Protein AF-A0A498J141-F1 (afdb_monomer)

Secondary structure (DSSP, 8-state):
-EE--TTHHHHHHHHHHTTTPPEEEEEEEEETTEEEEEEEE---HHHHTSS---TTS--EEEEEEEEEEE--TTTHHHHHHHHHHTT--GGGEEEE-SSEEEEEEEEEEE--

Sequence (112 aa):
FVGYESGIINRIAGVFARRGYNIDSLAVGLNKDKALFTIVVFGTEKVLRQVKDISREPQIERELMLIKLNADPSTRAEDFNISSMEGIDRSNMSEVSNEEVHFRQTNVHNSR

InterPro domains:
  IPR002912 ACT domain [PS51671] (1-74)
  IPR004789 Acetolactate synthase, small subunit [PTHR30239] (1-102)
  IPR045865 ACT-like domain [SSF55021] (5-52)
  IPR054480 Acetolactate synthase small subunit-like, ACT domain [PF22629] (6-53)

Structure (mmCIF, N/CA/C/O backbone):
data_AF-A0A498J141-F1
#
_entry.id   AF-A0A498J141-F1
#
loop_
_atom_site.group_PDB
_atom_site.id
_atom_site.type_symbol
_atom_site.label_atom_id
_atom_site.label_alt_id
_atom_site.label_comp_id
_atom_site.label_asym_id
_atom_site.label_entity_id
_atom_site.label_seq_id
_atom_site.pdbx_PDB_ins_code
_atom_site.Cartn_x
_atom_site.Cartn_y
_atom_site.Cartn_z
_atom_site.occupancy
_atom_site.B_iso_or_equiv
_atom_site.auth_seq_id
_atom_site.auth_comp_id
_atom_site.auth_asym_id
_atom_site.auth_atom_id
_atom_site.pdbx_PDB_model_num
ATOM 1 N N . PHE A 1 1 ? -4.847 6.045 12.822 1.00 81.12 1 PHE A N 1
ATOM 2 C CA . PHE A 1 1 ? -3.557 5.883 13.526 1.00 81.12 1 PHE A CA 1
ATOM 3 C C . PHE A 1 1 ? -3.703 4.844 14.616 1.00 81.12 1 PHE A C 1
ATOM 5 O O . PHE A 1 1 ? -4.722 4.841 15.295 1.00 81.12 1 PHE A O 1
ATOM 12 N N . VAL A 1 2 ? -2.696 3.996 14.783 1.00 84.06 2 VAL A N 1
ATOM 13 C CA . VAL A 1 2 ? -2.614 2.975 15.837 1.00 84.06 2 VAL A CA 1
ATOM 14 C C . VAL A 1 2 ? -1.208 3.035 16.441 1.00 84.06 2 VAL A C 1
ATOM 16 O O . VAL A 1 2 ? -0.289 3.464 15.748 1.00 84.06 2 VAL A O 1
ATOM 19 N N . GLY A 1 3 ? -1.027 2.671 17.713 1.00 85.81 3 GLY A N 1
ATOM 20 C CA . GLY A 1 3 ? 0.313 2.579 18.307 1.00 85.81 3 GLY A CA 1
ATOM 21 C C . GLY A 1 3 ? 1.193 1.598 17.527 1.00 85.81 3 GLY A C 1
ATOM 22 O O . GLY A 1 3 ? 0.705 0.551 17.094 1.00 85.81 3 GLY A O 1
ATOM 23 N N . TYR A 1 4 ? 2.455 1.958 17.289 1.00 87.62 4 TYR A N 1
ATOM 24 C CA . TYR A 1 4 ? 3.403 1.080 16.608 1.00 87.62 4 TYR A CA 1
ATOM 25 C C . TYR A 1 4 ? 3.999 0.080 17.604 1.00 87.62 4 TYR A C 1
ATOM 27 O O . TYR A 1 4 ? 4.791 0.440 18.468 1.00 87.62 4 TYR A O 1
ATOM 35 N N . GLU A 1 5 ? 3.593 -1.182 17.482 1.00 88.62 5 GLU A N 1
ATOM 36 C CA . GLU A 1 5 ? 4.026 -2.280 18.344 1.00 88.62 5 GLU A CA 1
ATOM 37 C C . GLU A 1 5 ? 4.192 -3.573 17.535 1.00 88.62 5 GLU A C 1
ATOM 39 O O . GLU A 1 5 ? 3.623 -3.729 16.448 1.00 88.62 5 GLU A O 1
ATOM 44 N N . SER A 1 6 ? 4.980 -4.515 18.058 1.00 88.62 6 SER A N 1
ATOM 45 C CA . SER A 1 6 ? 5.193 -5.800 17.389 1.00 88.62 6 SER A CA 1
ATOM 46 C C . SER A 1 6 ? 3.865 -6.535 17.176 1.00 88.62 6 SER A C 1
ATOM 48 O O . SER A 1 6 ? 3.009 -6.585 18.057 1.00 88.62 6 SER A O 1
ATOM 50 N N . GLY A 1 7 ? 3.678 -7.092 15.978 1.00 88.69 7 GLY A N 1
ATOM 51 C CA . GLY A 1 7 ? 2.460 -7.819 15.613 1.00 88.69 7 GLY A CA 1
ATOM 52 C C . GLY A 1 7 ? 1.256 -6.940 15.262 1.00 88.69 7 GLY A C 1
ATOM 53 O O . GLY A 1 7 ? 0.184 -7.484 14.982 1.00 88.69 7 GLY A O 1
ATOM 54 N N . ILE A 1 8 ? 1.399 -5.607 15.214 1.00 89.69 8 ILE A N 1
ATOM 55 C CA . ILE A 1 8 ? 0.260 -4.722 14.944 1.00 89.69 8 ILE A CA 1
ATOM 56 C C . ILE A 1 8 ? -0.387 -4.975 13.575 1.00 89.69 8 ILE A C 1
ATOM 58 O O . ILE A 1 8 ? -1.611 -4.993 13.480 1.00 89.69 8 ILE A O 1
ATOM 6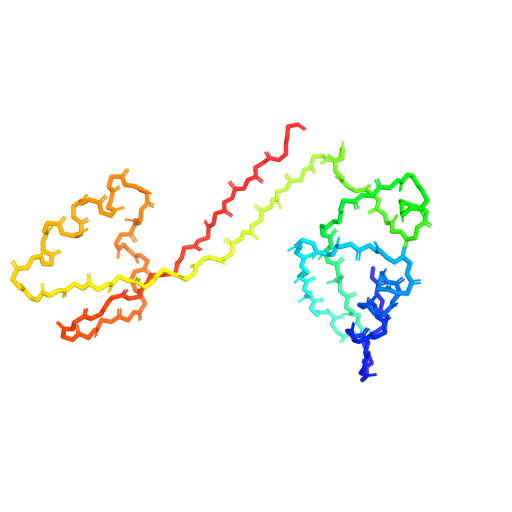2 N N . ILE A 1 9 ? 0.403 -5.265 12.536 1.00 90.25 9 ILE A N 1
ATOM 63 C CA . ILE A 1 9 ? -0.113 -5.579 11.191 1.00 90.25 9 ILE A CA 1
ATOM 64 C C . ILE A 1 9 ? -1.010 -6.821 11.238 1.00 90.25 9 ILE A C 1
ATOM 66 O O . ILE A 1 9 ? -2.147 -6.775 10.773 1.00 90.25 9 ILE A O 1
ATOM 70 N N . ASN A 1 10 ? -0.548 -7.896 11.886 1.00 90.94 10 ASN A N 1
ATOM 71 C CA . ASN A 1 10 ? -1.323 -9.128 12.047 1.00 90.94 10 ASN A CA 1
ATOM 72 C C . ASN A 1 10 ? -2.600 -8.890 12.858 1.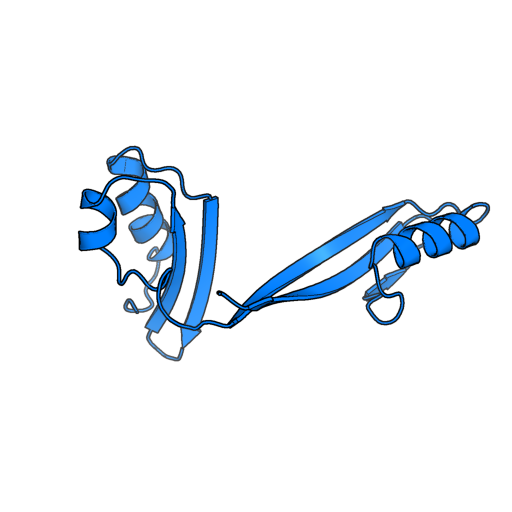00 90.94 10 ASN A C 1
ATOM 74 O O . ASN A 1 10 ? -3.656 -9.439 12.535 1.00 90.94 10 ASN A O 1
ATOM 78 N N . ARG A 1 11 ? -2.535 -8.043 13.894 1.00 90.94 11 ARG A N 1
ATOM 79 C CA . ARG A 1 11 ? -3.715 -7.685 14.688 1.00 90.94 11 ARG A CA 1
ATOM 80 C C . ARG A 1 11 ? -4.758 -6.966 13.838 1.00 90.94 11 ARG A C 1
ATOM 82 O O . ARG A 1 11 ? -5.931 -7.329 13.914 1.00 90.94 11 ARG A O 1
ATOM 89 N N . ILE A 1 12 ? -4.338 -5.984 13.039 1.00 89.75 12 ILE A N 1
ATOM 90 C CA . ILE A 1 12 ? -5.223 -5.224 12.149 1.00 89.75 12 ILE A CA 1
ATOM 91 C C . ILE A 1 12 ? -5.799 -6.133 11.061 1.00 89.75 12 ILE A C 1
ATOM 93 O O . ILE A 1 12 ? -7.018 -6.221 10.958 1.00 89.75 12 ILE A O 1
ATOM 97 N N . ALA A 1 13 ? -4.976 -6.895 10.337 1.00 89.06 13 ALA A N 1
ATOM 98 C CA . ALA A 1 13 ? -5.457 -7.846 9.330 1.00 89.06 13 ALA A CA 1
ATOM 99 C C . ALA A 1 13 ? -6.461 -8.854 9.926 1.00 89.06 13 ALA A C 1
ATOM 101 O O . ALA A 1 13 ? -7.531 -9.094 9.364 1.00 89.06 13 ALA A O 1
ATOM 102 N N . GLY A 1 14 ? -6.185 -9.367 11.130 1.00 90.00 14 GLY A N 1
ATOM 103 C CA . GLY A 1 14 ? -7.074 -10.286 11.840 1.00 90.00 14 GLY A CA 1
ATOM 104 C C . GLY A 1 14 ? -8.436 -9.690 12.226 1.00 90.00 14 GLY A C 1
ATOM 105 O O . GLY A 1 14 ? -9.418 -10.428 12.312 1.00 90.00 14 GLY A O 1
ATOM 106 N N . VAL A 1 15 ? -8.536 -8.373 12.452 1.00 89.00 15 VAL A N 1
ATOM 107 C CA . VAL A 1 15 ? -9.818 -7.686 12.716 1.00 89.00 15 VAL A CA 1
ATOM 108 C C . VAL A 1 15 ? -10.742 -7.773 11.499 1.00 89.00 15 VAL A C 1
ATOM 110 O O . VAL A 1 15 ? -11.937 -8.027 11.680 1.00 89.00 15 VAL A O 1
ATOM 113 N N . PHE A 1 16 ? -10.201 -7.613 10.290 1.00 87.75 16 PHE A N 1
ATOM 114 C CA . PHE A 1 16 ? -10.961 -7.731 9.044 1.00 87.75 16 PHE A CA 1
ATOM 115 C C . PHE A 1 16 ? -11.253 -9.197 8.700 1.00 87.75 16 PHE A C 1
ATOM 117 O O . PHE A 1 16 ? -12.409 -9.547 8.455 1.00 87.75 16 PHE A O 1
ATOM 124 N N . ALA A 1 17 ? -10.251 -10.075 8.813 1.00 87.06 17 ALA A N 1
ATOM 125 C CA . ALA A 1 17 ? -10.386 -11.498 8.494 1.00 87.06 17 ALA A CA 1
ATOM 126 C C . ALA A 1 17 ? -11.450 -12.211 9.350 1.00 87.06 17 ALA A C 1
ATOM 128 O O . ALA A 1 17 ? -12.303 -12.913 8.813 1.00 87.06 17 ALA A O 1
ATOM 129 N N . ARG A 1 18 ? -11.489 -11.977 10.676 1.00 87.38 18 ARG A N 1
ATOM 130 C CA . ARG A 1 18 ? -12.496 -12.591 11.577 1.00 87.38 18 ARG A CA 1
ATOM 131 C C . ARG A 1 18 ? -13.943 -12.213 11.252 1.00 87.38 18 ARG A C 1
ATOM 133 O O . ARG A 1 18 ? -14.864 -12.813 11.796 1.00 87.38 18 ARG A O 1
ATOM 140 N N . ARG A 1 19 ? -14.147 -11.190 10.427 1.00 84.31 19 ARG A N 1
ATOM 141 C CA . ARG A 1 19 ? -15.467 -10.695 10.027 1.00 84.31 19 ARG A CA 1
ATOM 142 C C . ARG A 1 19 ? -15.807 -11.037 8.578 1.00 84.31 19 ARG A C 1
ATOM 144 O O . ARG A 1 19 ? -16.863 -10.628 8.111 1.00 84.31 19 ARG A O 1
ATOM 151 N N . GLY A 1 20 ? -14.939 -11.790 7.897 1.00 84.38 20 GLY A N 1
ATOM 152 C CA . GLY A 1 20 ? -15.135 -12.199 6.510 1.00 84.38 20 GLY A CA 1
ATOM 153 C C . GLY A 1 20 ? -14.985 -11.056 5.509 1.00 84.38 20 GL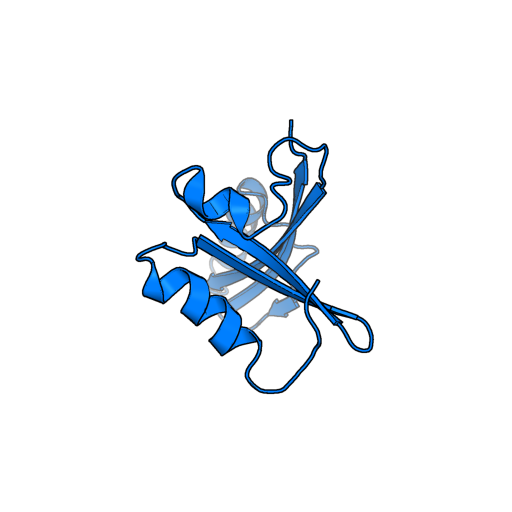Y A C 1
ATOM 154 O O . GLY A 1 20 ? -15.602 -11.104 4.451 1.00 84.38 20 GLY A O 1
ATOM 155 N N . TYR A 1 21 ? -14.217 -10.012 5.842 1.00 85.19 21 TYR A N 1
ATOM 156 C CA . TYR A 1 21 ? -13.955 -8.915 4.912 1.00 85.19 21 TYR A CA 1
ATOM 157 C C . TYR A 1 21 ? -12.704 -9.188 4.083 1.00 85.19 21 TYR A C 1
ATOM 159 O O . TYR A 1 21 ? -11.654 -9.528 4.633 1.00 85.19 21 TYR A O 1
ATOM 167 N N . ASN A 1 22 ? -12.818 -8.965 2.776 1.00 84.12 22 ASN A N 1
ATOM 168 C CA . ASN A 1 22 ? -11.681 -8.960 1.866 1.00 84.12 22 ASN A CA 1
ATOM 169 C C . ASN A 1 22 ? -10.982 -7.599 1.944 1.00 84.12 22 ASN A C 1
ATOM 171 O O . ASN A 1 22 ? -11.629 -6.558 1.806 1.00 84.12 22 ASN A O 1
ATOM 175 N N . ILE A 1 23 ? -9.672 -7.625 2.183 1.00 88.38 23 ILE A N 1
ATOM 176 C CA . ILE A 1 23 ? -8.800 -6.456 2.059 1.00 88.38 23 ILE A CA 1
ATOM 177 C C . ILE A 1 23 ? -8.293 -6.443 0.621 1.00 88.38 23 ILE A C 1
ATOM 179 O O . ILE A 1 23 ? -7.642 -7.398 0.205 1.00 88.38 23 ILE A O 1
ATOM 183 N N . ASP A 1 24 ? -8.606 -5.379 -0.107 1.00 87.88 24 ASP A N 1
ATOM 184 C CA . ASP A 1 24 ? -8.146 -5.172 -1.480 1.00 87.88 24 ASP A CA 1
ATOM 185 C C . ASP A 1 24 ? -6.725 -4.597 -1.488 1.00 87.88 24 ASP A C 1
ATOM 187 O O . ASP A 1 24 ? -5.826 -5.120 -2.141 1.00 87.88 24 ASP A O 1
ATOM 191 N N . SER A 1 25 ? -6.482 -3.585 -0.648 1.00 87.06 25 SER A N 1
ATOM 192 C CA . SER A 1 25 ? -5.147 -3.030 -0.442 1.00 87.06 25 SER A CA 1
ATOM 193 C C . SER A 1 25 ? -4.906 -2.616 1.011 1.00 87.06 25 SER A C 1
ATOM 195 O O . SER A 1 25 ? -5.824 -2.271 1.764 1.00 87.06 25 SER A O 1
ATOM 197 N N . LEU A 1 26 ? -3.638 -2.689 1.420 1.00 89.06 26 LEU A N 1
ATOM 198 C CA . LEU A 1 26 ? -3.164 -2.326 2.750 1.00 89.06 26 LEU A CA 1
ATOM 199 C C . LEU A 1 26 ? -1.834 -1.590 2.618 1.00 89.06 26 LEU A C 1
ATOM 201 O O . LEU A 1 26 ? -0.821 -2.191 2.263 1.00 89.06 26 LEU A O 1
ATOM 205 N N . ALA A 1 27 ? -1.821 -0.310 2.966 1.00 88.75 27 ALA A N 1
ATOM 206 C CA . ALA A 1 27 ? -0.601 0.476 3.074 1.00 88.75 27 ALA A CA 1
ATOM 207 C C . ALA A 1 27 ? -0.368 0.886 4.529 1.00 88.75 27 ALA A C 1
ATOM 209 O O . ALA A 1 27 ? -1.305 1.235 5.254 1.00 88.75 27 ALA A O 1
ATOM 210 N N . VAL A 1 28 ? 0.895 0.851 4.957 1.00 90.25 28 VAL A N 1
ATOM 211 C CA . VAL A 1 28 ? 1.294 1.223 6.317 1.00 90.25 28 VAL A CA 1
ATOM 212 C C . VAL A 1 28 ? 2.400 2.265 6.261 1.00 90.25 28 VAL A C 1
ATOM 214 O O . VAL A 1 28 ? 3.503 1.989 5.798 1.00 90.25 28 VAL A O 1
ATOM 217 N N . GLY A 1 29 ? 2.107 3.460 6.764 1.00 87.94 29 GLY A N 1
ATOM 218 C CA . GLY A 1 29 ? 3.093 4.508 7.006 1.00 87.94 29 GLY A CA 1
ATOM 219 C C . GLY A 1 29 ? 3.472 4.552 8.481 1.00 87.94 29 GLY A C 1
ATOM 220 O O . GLY A 1 29 ? 2.595 4.589 9.343 1.00 87.94 29 GLY A O 1
ATOM 221 N N . LEU A 1 30 ? 4.765 4.569 8.794 1.00 87.12 30 LEU A N 1
ATOM 222 C CA . LEU A 1 30 ? 5.245 4.719 10.169 1.00 87.12 30 LEU A CA 1
ATOM 223 C C . LEU A 1 30 ? 5.524 6.192 10.483 1.00 87.12 30 LEU A C 1
ATOM 225 O O . LEU A 1 30 ? 6.078 6.921 9.664 1.00 87.12 30 LEU A O 1
ATOM 229 N N . ASN A 1 31 ? 5.152 6.631 11.682 1.00 84.50 31 ASN A N 1
ATOM 230 C CA . ASN A 1 31 ? 5.440 7.962 12.206 1.00 84.50 31 ASN A CA 1
ATOM 231 C C . ASN A 1 31 ? 5.784 7.860 13.694 1.00 84.50 31 ASN A C 1
ATOM 233 O O . ASN A 1 31 ? 4.877 7.644 14.491 1.00 84.50 31 ASN A O 1
ATOM 237 N N . LYS A 1 32 ? 7.063 8.042 14.051 1.00 82.88 32 LYS A N 1
ATOM 238 C CA . LYS A 1 32 ? 7.621 7.897 15.413 1.00 82.88 32 LYS A CA 1
ATOM 239 C C . LYS A 1 32 ? 7.038 6.686 16.160 1.00 82.88 32 LYS A C 1
ATOM 241 O O . LYS A 1 32 ? 7.512 5.580 15.945 1.00 82.88 32 LYS A O 1
ATOM 246 N N . ASP A 1 33 ? 5.971 6.881 16.935 1.00 85.12 33 ASP A N 1
ATOM 247 C CA . ASP A 1 33 ? 5.350 5.849 17.782 1.00 85.12 33 ASP A CA 1
ATOM 248 C C . ASP A 1 33 ? 3.980 5.366 17.264 1.00 85.12 33 ASP A C 1
ATOM 250 O O . ASP A 1 33 ? 3.203 4.723 17.975 1.00 85.12 33 ASP A O 1
ATOM 254 N N . LYS A 1 34 ? 3.629 5.718 16.026 1.00 88.00 34 LYS A N 1
ATOM 255 C CA . LYS A 1 34 ? 2.331 5.438 15.408 1.00 88.00 34 LYS A CA 1
ATOM 256 C C . LYS A 1 34 ? 2.494 4.815 14.031 1.00 88.00 34 LYS A C 1
ATOM 258 O O . LYS A 1 34 ? 3.365 5.186 13.253 1.00 88.00 34 LYS A O 1
ATOM 263 N N . ALA A 1 35 ? 1.565 3.935 13.700 1.00 89.62 35 ALA A N 1
ATOM 264 C CA . ALA A 1 35 ? 1.332 3.450 12.354 1.00 89.62 35 ALA A CA 1
ATOM 265 C C . ALA A 1 35 ? 0.039 4.070 11.797 1.00 89.62 35 ALA A C 1
ATOM 267 O O . ALA A 1 35 ? -1.014 4.092 12.453 1.00 89.62 35 ALA A O 1
ATOM 268 N N . LEU A 1 36 ? 0.119 4.599 10.583 1.00 89.81 36 LEU A N 1
ATOM 269 C CA . LEU A 1 36 ? -1.015 4.997 9.766 1.00 89.81 36 LEU A CA 1
ATOM 270 C C . LEU A 1 36 ? -1.319 3.855 8.802 1.00 89.81 36 LEU A C 1
ATOM 272 O O . LEU A 1 36 ? -0.497 3.530 7.955 1.00 89.81 36 LEU A O 1
ATOM 276 N N . PHE A 1 37 ? -2.494 3.257 8.958 1.00 91.00 37 PHE A N 1
ATOM 277 C CA . PHE A 1 37 ? -3.002 2.239 8.053 1.00 91.00 37 PHE A CA 1
ATOM 278 C C . PHE A 1 37 ? -3.979 2.891 7.080 1.00 91.00 37 PHE A C 1
ATOM 280 O O . PHE A 1 37 ? -4.950 3.508 7.527 1.00 91.00 37 PHE A O 1
ATOM 287 N N . THR A 1 38 ? -3.733 2.714 5.788 1.00 89.31 38 THR A N 1
ATOM 288 C CA . THR A 1 38 ? -4.704 2.967 4.722 1.00 89.31 38 THR A CA 1
ATOM 289 C C . THR A 1 38 ? -5.167 1.610 4.225 1.00 89.31 38 THR A C 1
ATOM 291 O O . THR A 1 38 ? -4.340 0.767 3.878 1.00 89.31 38 THR A O 1
ATOM 294 N N . ILE A 1 39 ? -6.474 1.370 4.277 1.00 88.69 39 ILE A N 1
ATOM 295 C CA . ILE A 1 39 ? -7.058 0.062 3.991 1.00 88.69 39 ILE A CA 1
ATOM 296 C C . ILE A 1 39 ? -8.202 0.264 3.011 1.00 88.69 39 ILE A C 1
ATOM 298 O O . ILE A 1 39 ? -9.145 0.991 3.326 1.00 88.69 39 ILE A O 1
ATOM 302 N N . VAL A 1 40 ? -8.129 -0.404 1.865 1.00 87.94 40 VAL A N 1
ATOM 303 C CA . VAL A 1 40 ? -9.239 -0.491 0.917 1.00 87.94 40 VAL A CA 1
ATOM 304 C C . VAL A 1 40 ? -9.933 -1.827 1.138 1.00 87.94 40 VAL A C 1
ATOM 306 O O . VAL A 1 40 ? -9.311 -2.889 1.102 1.00 87.94 40 VAL A O 1
ATOM 309 N N . VAL A 1 41 ? -11.225 -1.768 1.439 1.00 86.06 41 VAL A N 1
ATOM 310 C CA . VAL A 1 41 ? -12.069 -2.926 1.751 1.00 86.06 41 VAL A CA 1
ATOM 311 C C . VAL A 1 41 ? -13.429 -2.742 1.100 1.00 86.06 41 VAL A C 1
ATOM 313 O O . VAL A 1 41 ? -14.004 -1.656 1.139 1.00 86.06 41 VAL A O 1
ATOM 316 N N . PHE A 1 42 ? -13.983 -3.828 0.572 1.00 80.50 42 PHE A N 1
ATOM 317 C CA . PHE A 1 42 ? -15.361 -3.861 0.092 1.00 80.50 42 PHE A CA 1
ATOM 318 C C . PHE A 1 42 ? -16.255 -4.457 1.182 1.00 80.50 42 PHE A C 1
ATOM 320 O O . PHE A 1 42 ? -16.054 -5.595 1.611 1.00 80.50 42 PHE A O 1
ATOM 327 N N . GLY A 1 43 ? -17.244 -3.701 1.665 1.00 73.56 43 GLY A N 1
ATOM 328 C CA . GLY A 1 43 ? -18.129 -4.197 2.715 1.00 73.56 43 GLY A CA 1
ATOM 329 C C . GLY A 1 43 ? -19.314 -3.296 3.048 1.00 73.56 43 GLY A C 1
ATOM 330 O O . GLY A 1 43 ? -19.559 -2.280 2.410 1.00 73.56 43 GLY A O 1
ATOM 331 N N . THR A 1 44 ? -20.084 -3.713 4.055 1.00 70.94 44 THR A N 1
ATOM 332 C CA . THR A 1 44 ? -21.290 -3.005 4.524 1.00 70.94 44 THR A CA 1
ATOM 333 C C . THR A 1 44 ? -20.938 -1.863 5.484 1.00 70.94 44 THR A C 1
ATOM 335 O O . THR A 1 44 ? -19.843 -1.841 6.043 1.00 70.94 44 THR A O 1
ATOM 338 N N . GLU A 1 45 ? -21.887 -0.969 5.793 1.00 71.44 45 GLU A N 1
ATOM 339 C CA . GLU A 1 45 ? -21.713 0.119 6.783 1.00 71.44 45 GLU A CA 1
ATOM 340 C C . GLU A 1 45 ? -21.166 -0.345 8.148 1.00 71.44 45 GLU A C 1
ATOM 342 O O . GLU A 1 45 ? -20.555 0.426 8.889 1.00 71.44 45 GLU A O 1
ATOM 347 N N . LYS A 1 46 ? -21.331 -1.629 8.499 1.00 71.75 46 LYS A N 1
ATOM 348 C CA . LYS A 1 46 ? -20.747 -2.202 9.720 1.00 71.75 46 LYS A CA 1
ATOM 349 C C . LYS A 1 46 ? -19.213 -2.118 9.741 1.00 71.75 46 LYS A C 1
ATOM 351 O O . LYS A 1 46 ? -18.656 -2.062 10.838 1.00 71.75 46 LYS A O 1
ATOM 356 N N . VAL A 1 47 ? -18.556 -2.105 8.579 1.00 69.31 47 VAL A N 1
ATOM 357 C CA . VAL A 1 47 ? -17.103 -1.916 8.413 1.00 69.31 47 VAL A CA 1
ATOM 358 C C . VAL A 1 47 ? -16.702 -0.482 8.745 1.00 69.31 47 VAL A C 1
ATOM 360 O O . VAL A 1 47 ? -15.778 -0.271 9.529 1.00 69.31 47 VAL A O 1
ATOM 363 N N . LEU A 1 48 ? -17.448 0.493 8.216 1.00 68.56 48 LEU A N 1
ATOM 364 C CA . LEU A 1 48 ? -17.162 1.926 8.353 1.00 68.56 48 LEU A CA 1
ATOM 365 C C . LEU A 1 48 ? -17.209 2.408 9.808 1.00 68.56 48 LEU A C 1
ATOM 367 O O . LEU A 1 48 ? -16.634 3.432 10.138 1.00 68.56 48 LEU A O 1
ATOM 371 N N . ARG A 1 49 ? -17.830 1.654 10.722 1.00 76.69 49 ARG A N 1
ATOM 372 C CA . ARG A 1 49 ? -17.804 1.981 12.159 1.00 76.69 49 ARG A CA 1
ATOM 373 C C . ARG A 1 49 ? -16.457 1.728 12.844 1.00 76.69 49 ARG A C 1
ATOM 375 O O . ARG A 1 49 ? -16.282 2.152 13.980 1.00 76.69 49 ARG A O 1
ATOM 382 N N . GLN A 1 50 ? -15.533 1.005 12.210 1.00 73.06 50 GLN A N 1
ATOM 383 C CA . GLN A 1 50 ? -14.237 0.630 12.802 1.00 73.06 50 GLN A CA 1
ATOM 384 C C . GLN A 1 50 ? -13.069 1.475 12.287 1.00 73.06 50 GLN A C 1
ATOM 386 O O . GLN A 1 50 ? -11.969 1.404 12.835 1.00 73.06 50 GLN A O 1
ATOM 391 N N . VAL A 1 51 ? -13.304 2.257 11.238 1.00 76.88 51 VAL A N 1
ATOM 392 C CA . VAL A 1 51 ? -12.303 3.057 10.535 1.00 76.88 51 VAL A CA 1
ATOM 393 C C . VAL A 1 51 ? -12.880 4.432 10.231 1.00 76.88 51 VAL A C 1
ATOM 395 O O . VAL A 1 51 ? -14.091 4.605 10.191 1.00 76.88 51 VAL A O 1
ATOM 398 N N . LYS A 1 52 ? -12.021 5.427 10.015 1.00 82.44 52 LYS A N 1
ATOM 399 C CA . LYS A 1 52 ? -12.484 6.683 9.426 1.00 82.44 52 LYS A CA 1
ATOM 400 C C . LYS A 1 52 ? -12.672 6.440 7.929 1.00 82.44 52 LYS A C 1
ATOM 402 O O . LYS A 1 52 ? -11.692 6.127 7.258 1.00 82.44 52 LYS A O 1
ATOM 407 N N . ASP A 1 53 ? -13.897 6.572 7.435 1.00 83.00 53 ASP A N 1
ATOM 408 C CA . ASP A 1 53 ? -14.156 6.593 5.996 1.00 83.00 53 ASP A CA 1
ATOM 409 C C . ASP A 1 53 ? -13.681 7.927 5.414 1.00 83.00 53 ASP A C 1
ATOM 411 O O . ASP A 1 53 ? -14.111 8.989 5.861 1.00 83.00 53 ASP A O 1
ATOM 415 N N . ILE A 1 54 ? -12.769 7.856 4.449 1.00 83.25 54 ILE A N 1
ATOM 416 C CA . ILE A 1 54 ? -12.222 9.013 3.733 1.00 83.25 54 ILE A CA 1
ATOM 417 C C . ILE A 1 54 ? -12.586 8.990 2.244 1.00 83.25 54 ILE A C 1
ATOM 419 O O . ILE A 1 54 ? -12.239 9.915 1.524 1.00 83.25 54 ILE A O 1
ATOM 423 N N . SER A 1 55 ? -13.351 7.991 1.784 1.00 81.25 55 SER A N 1
ATOM 424 C CA . SER A 1 55 ? -13.709 7.810 0.365 1.00 81.25 55 SER A CA 1
ATOM 425 C C . SER A 1 55 ? -14.517 8.965 -0.239 1.00 81.25 55 SER A C 1
ATOM 427 O O . SER A 1 55 ? -14.644 9.069 -1.456 1.00 81.25 55 SER A O 1
ATOM 429 N N . ARG A 1 56 ? -15.084 9.827 0.612 1.00 83.00 56 ARG A N 1
ATOM 430 C CA . ARG A 1 56 ? -15.901 10.992 0.236 1.00 83.00 56 ARG A CA 1
ATOM 431 C C . ARG A 1 56 ? -15.215 12.323 0.549 1.00 83.00 56 ARG A C 1
ATOM 433 O O . ARG A 1 56 ? -15.822 13.373 0.357 1.00 83.00 56 ARG A O 1
ATOM 440 N N . GLU A 1 57 ? -13.999 12.285 1.089 1.00 86.19 57 GLU A N 1
ATOM 441 C CA . GLU A 1 57 ? -13.189 13.473 1.348 1.00 86.19 57 GLU A CA 1
ATOM 442 C C . GLU A 1 57 ? -12.282 13.729 0.131 1.00 86.19 57 GLU A C 1
ATOM 444 O O . GLU A 1 57 ? -11.784 12.771 -0.460 1.00 86.19 57 GLU A O 1
ATOM 449 N N . PRO A 1 58 ? -12.028 14.993 -0.256 1.00 85.75 58 PRO A N 1
ATOM 450 C CA . PRO A 1 58 ? -11.020 15.296 -1.266 1.00 85.75 58 PRO A CA 1
ATOM 451 C C . PRO A 1 58 ? -9.655 14.749 -0.835 1.00 85.75 58 PRO A C 1
ATOM 453 O O . PRO A 1 58 ? -9.105 15.171 0.186 1.00 85.75 58 PRO A O 1
ATOM 456 N N . GLN A 1 59 ? -9.104 13.819 -1.610 1.00 81.94 59 GLN A N 1
ATOM 457 C CA . GLN A 1 59 ? -7.848 13.154 -1.299 1.00 81.94 59 GLN A CA 1
ATOM 458 C C . GLN A 1 59 ? -6.989 12.914 -2.540 1.00 81.94 59 GLN A C 1
ATOM 460 O O . GLN A 1 59 ? -7.477 12.778 -3.662 1.00 81.94 59 GLN A O 1
ATOM 465 N N . ILE A 1 60 ? -5.677 12.858 -2.298 1.00 84.12 60 ILE A N 1
ATOM 466 C CA . ILE A 1 60 ? -4.674 12.466 -3.285 1.00 84.12 60 ILE A CA 1
ATOM 467 C C . ILE A 1 60 ? -4.185 11.074 -2.910 1.00 84.12 60 ILE A C 1
ATOM 469 O O . ILE A 1 60 ? -3.523 10.900 -1.881 1.00 84.12 60 ILE A O 1
ATOM 473 N N . GLU A 1 61 ? -4.453 10.107 -3.771 1.00 81.69 61 GLU A N 1
ATOM 474 C CA . GLU A 1 61 ? -3.916 8.759 -3.665 1.00 81.69 61 GLU A CA 1
ATOM 475 C C . GLU A 1 61 ? -2.632 8.667 -4.483 1.00 81.69 61 GLU A C 1
ATOM 477 O O . GLU A 1 61 ? -2.557 9.147 -5.617 1.00 81.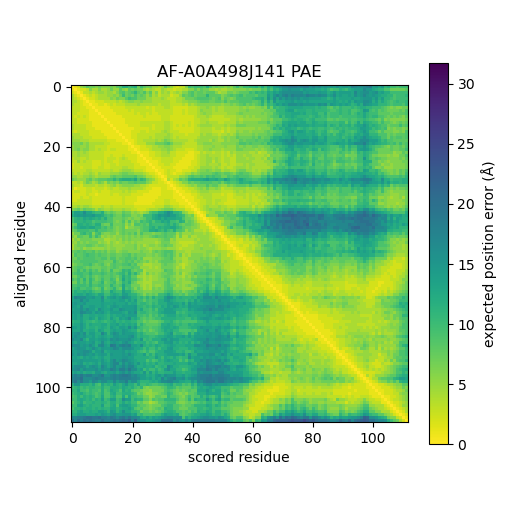69 61 GLU A O 1
ATOM 482 N N . ARG A 1 62 ? -1.590 8.087 -3.884 1.00 81.44 62 ARG A N 1
ATOM 483 C CA . ARG A 1 62 ? -0.322 7.819 -4.561 1.00 81.44 62 ARG A CA 1
ATOM 484 C C . ARG A 1 62 ? 0.010 6.350 -4.439 1.00 81.44 62 ARG A C 1
ATOM 486 O O . ARG A 1 62 ? 0.159 5.850 -3.326 1.00 81.44 62 ARG A O 1
ATOM 493 N N . GLU A 1 63 ? 0.189 5.704 -5.576 1.00 79.94 63 GLU A N 1
ATOM 494 C CA . GLU A 1 63 ? 0.539 4.293 -5.646 1.00 79.94 63 GLU A CA 1
ATOM 495 C C . GLU A 1 63 ? 1.887 4.128 -6.318 1.00 79.94 63 GLU A C 1
ATOM 497 O O . GLU A 1 63 ? 2.143 4.711 -7.369 1.00 79.94 63 GLU A O 1
ATOM 502 N N . LEU A 1 64 ? 2.753 3.330 -5.700 1.00 82.94 64 LEU A N 1
ATOM 503 C CA . LEU A 1 64 ? 4.020 2.952 -6.296 1.00 82.94 64 LEU A CA 1
ATOM 504 C C . LEU A 1 64 ? 3.836 1.652 -7.073 1.00 82.94 64 LEU A C 1
ATOM 506 O O . LEU A 1 64 ? 3.457 0.638 -6.491 1.00 82.94 64 LEU A O 1
ATOM 510 N N . MET A 1 65 ? 4.172 1.672 -8.357 1.00 83.12 65 MET A N 1
ATOM 511 C CA . MET A 1 65 ? 4.201 0.489 -9.207 1.00 83.12 65 MET A CA 1
ATOM 512 C C . MET A 1 65 ? 5.639 0.170 -9.606 1.00 83.12 65 MET A C 1
ATOM 514 O O . MET A 1 65 ? 6.410 1.057 -9.982 1.00 83.12 65 MET A O 1
ATOM 518 N N . LEU A 1 66 ? 5.986 -1.114 -9.514 1.00 84.88 66 LEU A N 1
ATOM 519 C CA . LEU A 1 66 ? 7.210 -1.663 -10.081 1.00 84.88 66 LEU A CA 1
ATOM 520 C C . LEU A 1 66 ? 6.821 -2.530 -11.275 1.00 84.88 66 LEU A C 1
ATOM 522 O O . LEU A 1 66 ? 6.115 -3.524 -11.110 1.00 84.88 66 LEU A O 1
ATOM 526 N N . ILE A 1 67 ? 7.270 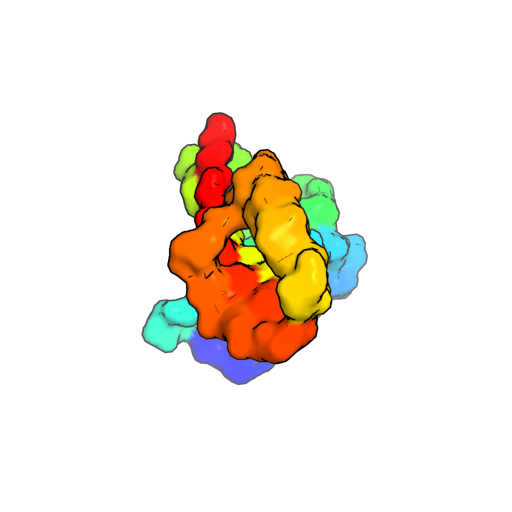-2.146 -12.463 1.00 85.81 67 ILE A N 1
ATOM 527 C CA . ILE A 1 67 ? 6.946 -2.844 -13.705 1.00 85.81 67 ILE A CA 1
ATOM 528 C C . ILE A 1 67 ? 8.205 -3.543 -14.189 1.00 85.81 67 ILE A C 1
ATOM 530 O O . ILE A 1 67 ? 9.247 -2.907 -14.338 1.00 85.81 67 ILE A O 1
ATOM 534 N N . LYS A 1 68 ? 8.099 -4.849 -14.425 1.00 87.06 68 LYS A N 1
ATOM 535 C CA . LYS A 1 68 ? 9.160 -5.662 -15.012 1.00 87.06 68 LYS A CA 1
ATOM 536 C C . LYS A 1 68 ? 8.798 -5.958 -16.459 1.00 87.06 68 LYS A C 1
ATOM 538 O O . LYS A 1 68 ? 7.789 -6.613 -16.711 1.00 87.06 68 LYS A O 1
ATOM 543 N N . LEU A 1 69 ? 9.620 -5.486 -17.387 1.00 85.81 69 LEU A N 1
ATOM 544 C CA . LEU A 1 69 ? 9.506 -5.813 -18.803 1.00 85.81 69 LEU A CA 1
ATOM 545 C C . LEU A 1 69 ? 10.601 -6.805 -19.175 1.00 85.81 69 LEU A C 1
ATOM 547 O O . LEU A 1 69 ? 11.767 -6.598 -18.838 1.00 85.81 69 LEU A O 1
ATOM 551 N N . ASN A 1 70 ? 10.212 -7.866 -19.877 1.00 86.06 70 ASN A N 1
ATOM 552 C CA . ASN A 1 70 ? 11.157 -8.671 -20.634 1.00 86.06 70 ASN A CA 1
ATOM 553 C C . ASN A 1 70 ? 11.443 -7.918 -21.940 1.00 86.06 70 ASN A C 1
ATOM 555 O O . ASN A 1 70 ? 10.504 -7.527 -22.629 1.00 86.06 70 ASN A O 1
ATOM 559 N N . ALA A 1 71 ? 12.711 -7.650 -22.216 1.00 83.94 71 ALA A N 1
ATOM 560 C CA . ALA A 1 71 ? 13.169 -6.828 -23.323 1.00 83.94 71 ALA A CA 1
ATOM 561 C C . ALA A 1 71 ? 14.450 -7.435 -23.902 1.00 83.94 71 ALA A C 1
ATOM 563 O O . ALA A 1 71 ? 15.572 -7.040 -23.537 1.00 83.94 71 ALA A O 1
ATOM 564 N N . ASP A 1 72 ? 14.255 -8.392 -24.814 1.00 87.69 72 ASP A N 1
ATOM 565 C CA . ASP A 1 72 ? 15.320 -8.998 -25.610 1.00 87.69 72 ASP A CA 1
ATOM 566 C C . ASP A 1 72 ? 16.106 -7.885 -26.326 1.00 87.69 72 ASP A C 1
ATOM 568 O O . ASP A 1 72 ? 15.494 -6.958 -26.866 1.00 87.69 72 ASP A O 1
ATOM 572 N N . PRO A 1 73 ? 17.450 -7.926 -26.352 1.00 83.56 73 PRO A N 1
ATOM 573 C CA . PRO A 1 73 ? 18.258 -6.899 -27.008 1.00 83.56 73 PRO A CA 1
ATOM 574 C C . PRO A 1 73 ? 17.827 -6.568 -28.444 1.00 83.56 73 PRO A C 1
ATOM 576 O O . PRO A 1 73 ? 18.003 -5.429 -28.879 1.00 83.56 73 PRO A O 1
ATOM 579 N N . SER A 1 74 ? 17.265 -7.539 -29.168 1.00 87.94 74 SER A N 1
ATOM 580 C CA . SER A 1 74 ? 16.796 -7.387 -30.547 1.00 87.94 74 SER A CA 1
ATOM 581 C C . SER A 1 74 ? 15.455 -6.654 -30.681 1.00 87.94 74 SER A C 1
ATOM 583 O O . SER A 1 74 ? 15.275 -5.927 -31.656 1.00 87.94 74 SER A O 1
ATOM 585 N N . THR A 1 75 ? 14.545 -6.778 -29.708 1.00 87.12 75 THR A N 1
ATOM 586 C CA . THR A 1 75 ? 13.196 -6.164 -29.733 1.00 87.12 75 THR A CA 1
ATOM 587 C C . THR A 1 75 ? 13.053 -4.975 -28.791 1.00 87.12 75 THR A C 1
ATOM 589 O O . THR A 1 75 ? 12.104 -4.201 -28.899 1.00 87.12 75 THR A O 1
ATOM 592 N N . ARG A 1 76 ? 14.034 -4.763 -27.909 1.00 85.50 76 ARG A N 1
ATOM 593 C CA . ARG A 1 76 ? 14.030 -3.763 -26.837 1.00 85.50 76 ARG A CA 1
ATOM 594 C C . ARG A 1 76 ? 13.557 -2.375 -27.269 1.00 85.50 76 ARG A C 1
ATOM 596 O O . ARG A 1 76 ? 12.844 -1.715 -26.521 1.00 85.50 76 ARG A O 1
ATOM 603 N N . ALA A 1 77 ? 13.949 -1.904 -28.453 1.00 85.44 77 ALA A N 1
ATOM 604 C CA . ALA A 1 77 ? 13.521 -0.598 -28.955 1.00 85.44 77 ALA A CA 1
ATOM 605 C C . ALA A 1 77 ? 12.004 -0.526 -29.216 1.00 85.44 77 ALA A C 1
ATOM 607 O O . ALA A 1 77 ? 11.382 0.492 -28.908 1.00 85.44 77 ALA A O 1
ATOM 608 N N . GLU A 1 78 ? 11.414 -1.594 -29.753 1.00 85.31 78 GLU A N 1
ATOM 609 C CA . GLU A 1 78 ? 9.973 -1.717 -29.987 1.00 85.31 78 GLU A CA 1
ATOM 610 C C . GLU A 1 78 ? 9.221 -1.879 -28.666 1.00 85.31 78 GLU A C 1
ATOM 612 O O . GLU A 1 78 ? 8.273 -1.132 -28.418 1.00 85.31 78 GLU A O 1
ATOM 617 N N . ASP A 1 79 ? 9.712 -2.750 -27.778 1.00 84.94 79 ASP A N 1
ATOM 618 C CA . ASP A 1 79 ? 9.136 -2.979 -26.446 1.00 84.94 79 ASP A CA 1
ATOM 619 C C . ASP A 1 79 ? 9.049 -1.672 -25.653 1.00 84.94 79 ASP A C 1
ATOM 621 O O . ASP A 1 79 ? 8.016 -1.337 -25.070 1.00 84.94 79 ASP A O 1
ATOM 625 N N . PHE A 1 80 ? 10.112 -0.868 -25.705 1.00 85.19 80 PHE A N 1
ATOM 626 C CA . PHE A 1 80 ? 10.129 0.443 -25.080 1.00 85.19 80 PHE A CA 1
ATOM 627 C C . PHE A 1 80 ? 9.198 1.462 -25.757 1.00 85.19 80 PHE A C 1
ATOM 629 O O . PHE A 1 80 ? 8.762 2.419 -25.114 1.00 85.19 80 PHE A O 1
ATOM 636 N N . ASN A 1 81 ? 8.968 1.378 -27.070 1.00 85.12 81 ASN A N 1
ATOM 637 C CA . ASN A 1 81 ? 8.054 2.297 -27.760 1.00 85.12 81 ASN A CA 1
ATOM 638 C C . ASN A 1 81 ? 6.611 2.005 -27.350 1.00 85.12 81 ASN A C 1
ATOM 640 O O . ASN A 1 81 ? 5.878 2.932 -27.007 1.00 85.12 81 ASN A O 1
ATOM 644 N N . ILE A 1 82 ? 6.245 0.724 -27.304 1.00 83.94 82 ILE A N 1
ATOM 645 C CA . ILE A 1 82 ? 4.930 0.264 -26.855 1.00 83.94 82 ILE A CA 1
ATOM 646 C C . ILE A 1 82 ? 4.726 0.623 -25.381 1.00 83.94 82 ILE A C 1
ATOM 648 O O . ILE A 1 82 ? 3.715 1.228 -25.034 1.00 83.94 82 ILE A O 1
ATOM 652 N N . SER A 1 83 ? 5.714 0.354 -24.518 1.00 83.38 83 SER A N 1
ATOM 653 C CA . SER A 1 83 ? 5.616 0.676 -23.090 1.00 83.38 83 SER A CA 1
ATOM 654 C C . SER A 1 83 ? 5.353 2.167 -22.854 1.00 83.38 83 SER A C 1
ATOM 656 O O . SER A 1 83 ? 4.555 2.531 -21.995 1.00 83.38 83 SER A O 1
ATOM 658 N N . SER A 1 84 ? 5.993 3.043 -23.634 1.00 82.31 84 SER A N 1
ATOM 659 C CA . SER A 1 84 ? 5.789 4.491 -23.536 1.00 82.31 84 SER A CA 1
ATOM 660 C C . SER A 1 84 ? 4.403 4.944 -24.002 1.00 82.31 84 SER A C 1
ATOM 662 O O . SER A 1 84 ? 3.885 5.916 -23.456 1.00 82.31 84 SER A O 1
ATOM 664 N N . MET A 1 85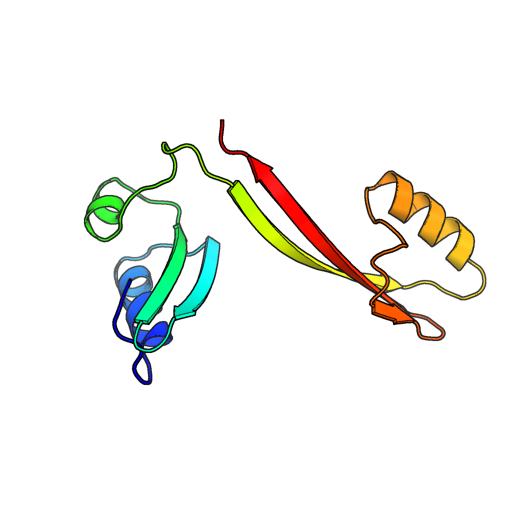 ? 3.776 4.245 -24.953 1.00 79.75 85 MET A N 1
ATOM 665 C CA . MET A 1 85 ? 2.381 4.505 -25.342 1.00 79.75 85 MET A CA 1
ATOM 666 C C . MET A 1 85 ? 1.392 4.094 -24.243 1.00 79.75 85 MET A C 1
ATOM 668 O O . MET A 1 85 ? 0.391 4.775 -24.042 1.00 79.75 85 MET A O 1
ATOM 672 N N . GLU A 1 86 ? 1.719 3.048 -23.484 1.00 80.38 86 GLU A N 1
ATOM 673 C CA . GLU A 1 86 ? 0.949 2.559 -22.329 1.00 80.38 86 GLU A CA 1
ATOM 674 C C . GLU A 1 86 ? 1.234 3.345 -21.029 1.00 80.38 86 GLU A C 1
ATOM 676 O O . GLU A 1 86 ? 0.837 2.944 -19.936 1.00 80.38 86 GLU A O 1
ATOM 681 N N . GLY A 1 87 ? 1.932 4.482 -21.122 1.00 78.06 87 GLY A N 1
ATOM 682 C CA . GLY A 1 87 ? 2.188 5.374 -19.988 1.00 78.06 87 GLY A CA 1
ATOM 683 C C . GLY A 1 87 ? 3.409 5.018 -19.134 1.00 78.06 87 GLY A C 1
ATOM 684 O O . GLY A 1 87 ? 3.651 5.686 -18.126 1.00 78.06 87 GLY A O 1
ATOM 685 N N . ILE A 1 88 ? 4.220 4.028 -19.528 1.00 82.44 88 ILE A N 1
ATOM 686 C CA . ILE A 1 88 ? 5.485 3.707 -18.853 1.00 82.44 88 ILE A CA 1
ATOM 687 C C . ILE A 1 88 ? 6.555 4.709 -19.292 1.00 82.44 88 ILE A C 1
ATOM 689 O O . ILE A 1 88 ? 7.077 4.671 -20.412 1.00 82.44 88 ILE A O 1
ATOM 693 N N . ASP A 1 89 ? 6.909 5.607 -18.378 1.00 80.62 89 ASP A N 1
ATOM 694 C CA . ASP A 1 89 ? 7.956 6.596 -18.604 1.00 80.62 89 ASP A CA 1
ATOM 695 C C . ASP A 1 89 ? 9.351 5.975 -18.420 1.00 80.62 89 ASP A C 1
ATOM 697 O O . ASP A 1 89 ? 9.699 5.479 -17.346 1.00 80.62 89 ASP A O 1
ATOM 701 N N . ARG A 1 90 ? 10.178 6.037 -19.469 1.00 75.69 90 ARG A N 1
ATOM 702 C CA . ARG A 1 90 ? 11.560 5.531 -19.459 1.00 75.69 90 ARG A CA 1
ATOM 703 C C . ARG A 1 90 ? 12.459 6.272 -18.471 1.00 75.69 90 ARG A C 1
ATOM 705 O O . ARG A 1 90 ? 13.446 5.698 -18.020 1.00 75.69 90 ARG A O 1
ATOM 712 N N . SER A 1 91 ? 12.121 7.507 -18.096 1.00 81.06 91 SER A N 1
ATOM 713 C CA . SER A 1 91 ? 12.848 8.250 -17.055 1.00 81.06 91 SER A CA 1
ATOM 714 C C . SER A 1 91 ? 12.819 7.542 -15.691 1.00 81.06 91 SER A C 1
ATOM 716 O O . SER A 1 91 ? 13.704 7.750 -14.864 1.00 81.06 91 SER A O 1
ATOM 718 N N . ASN A 1 92 ? 11.844 6.652 -15.484 1.00 82.44 92 ASN A N 1
ATOM 719 C CA . ASN A 1 92 ? 11.646 5.884 -14.261 1.00 82.44 92 ASN A CA 1
ATOM 720 C C . ASN A 1 92 ? 12.357 4.520 -14.250 1.00 82.44 92 ASN A C 1
ATOM 722 O O . ASN A 1 92 ? 12.103 3.710 -13.353 1.00 82.44 92 ASN A O 1
ATOM 726 N N . MET A 1 93 ? 13.214 4.224 -15.234 1.00 81.00 93 MET A N 1
ATOM 727 C CA . MET A 1 93 ? 14.008 2.992 -15.244 1.00 81.00 93 MET A CA 1
ATOM 728 C C . MET A 1 93 ? 14.913 2.938 -14.009 1.00 81.00 93 MET A C 1
ATOM 730 O O . MET A 1 93 ? 15.772 3.797 -13.813 1.00 81.00 93 MET A O 1
ATOM 734 N N . SER A 1 94 ? 14.717 1.923 -13.171 1.00 82.94 94 SER A N 1
ATOM 735 C CA . SER A 1 94 ? 15.489 1.723 -11.943 1.00 82.94 94 SER A CA 1
ATOM 736 C C . SER A 1 94 ? 16.590 0.681 -12.103 1.00 82.94 94 SER A C 1
ATOM 738 O O . SER A 1 94 ? 17.601 0.766 -11.413 1.00 82.94 94 SER A O 1
ATOM 740 N N . GLU A 1 95 ? 16.401 -0.297 -12.993 1.00 82.44 95 GLU A N 1
ATOM 741 C CA . GLU A 1 95 ? 17.375 -1.361 -13.252 1.00 82.44 95 GLU A CA 1
ATOM 742 C C . GLU A 1 95 ? 17.274 -1.856 -14.698 1.00 82.44 95 GLU A C 1
ATOM 744 O O . GLU A 1 95 ? 16.181 -1.920 -15.269 1.00 82.44 95 GLU A O 1
ATOM 749 N N . VAL A 1 96 ? 18.421 -2.201 -15.287 1.00 81.31 96 VAL A N 1
ATOM 750 C CA . VAL A 1 96 ? 18.534 -2.745 -16.645 1.00 81.31 96 VAL A CA 1
ATOM 751 C C . VAL A 1 96 ? 19.505 -3.916 -16.630 1.00 81.31 96 VAL A C 1
ATOM 753 O O . VAL A 1 96 ? 20.657 -3.761 -16.226 1.00 81.31 96 VAL A O 1
ATOM 756 N N . SER A 1 97 ? 19.061 -5.061 -17.132 1.00 84.25 97 SER A N 1
ATOM 757 C CA . SER A 1 97 ? 19.896 -6.219 -17.440 1.00 84.25 97 SER A CA 1
ATOM 758 C C . SER A 1 97 ? 19.859 -6.518 -18.948 1.00 84.25 97 SER A C 1
ATOM 760 O O . SER A 1 97 ? 19.297 -5.754 -19.744 1.00 84.25 97 SER A O 1
ATOM 762 N N . ASN A 1 98 ? 20.489 -7.615 -19.375 1.00 79.88 98 ASN A N 1
ATOM 763 C CA . ASN A 1 98 ? 20.503 -8.010 -20.788 1.00 79.88 98 ASN A CA 1
ATOM 764 C C . ASN A 1 98 ? 19.117 -8.385 -21.324 1.00 79.88 98 ASN A C 1
ATOM 766 O O . ASN A 1 98 ? 18.868 -8.172 -22.502 1.00 79.88 98 ASN A O 1
ATOM 770 N N . GLU A 1 99 ? 18.216 -8.872 -20.475 1.00 83.69 99 GLU A N 1
ATOM 771 C CA . GLU A 1 99 ? 16.885 -9.339 -20.890 1.00 83.69 99 GLU A CA 1
ATOM 772 C C . GLU A 1 99 ? 15.757 -8.642 -20.130 1.00 83.69 99 GLU A C 1
ATOM 774 O O . GLU A 1 99 ? 14.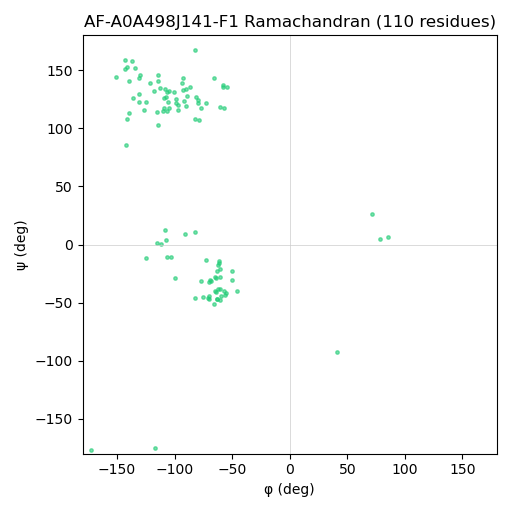602 -8.751 -20.513 1.00 83.69 99 GLU A O 1
ATOM 779 N N . GLU A 1 100 ? 16.050 -7.900 -19.062 1.00 85.62 100 GLU A N 1
ATOM 780 C CA . GLU A 1 100 ? 15.012 -7.357 -18.190 1.00 85.62 100 GLU A CA 1
ATOM 781 C C . GLU A 1 100 ? 15.218 -5.870 -17.929 1.00 85.62 100 GLU A C 1
ATOM 783 O O . GLU A 1 100 ? 16.342 -5.386 -17.774 1.00 85.62 100 GLU A O 1
ATOM 788 N N . VAL A 1 101 ? 14.111 -5.140 -17.848 1.00 84.88 101 VAL A N 1
ATOM 789 C CA . VAL A 1 101 ? 14.095 -3.730 -17.462 1.00 84.88 101 VAL A CA 1
ATOM 790 C C . VAL A 1 101 ? 13.047 -3.521 -16.384 1.00 84.88 101 VAL A C 1
ATOM 792 O O . VAL A 1 101 ? 11.895 -3.933 -16.528 1.00 84.88 101 VAL A O 1
ATOM 795 N N . HIS A 1 102 ? 13.451 -2.868 -15.301 1.00 86.75 102 HIS A N 1
ATOM 796 C CA . HIS A 1 102 ? 12.584 -2.543 -14.180 1.00 86.75 102 HIS A CA 1
ATOM 797 C C . HIS A 1 102 ? 12.301 -1.044 -14.165 1.00 86.75 102 HIS A C 1
ATOM 799 O O . HIS A 1 102 ? 13.220 -0.227 -14.266 1.00 86.75 102 HIS A O 1
ATOM 805 N N . PHE A 1 103 ? 11.035 -0.685 -13.983 1.00 87.12 103 PHE A N 1
ATOM 806 C CA . PHE A 1 103 ? 10.579 0.698 -13.900 1.00 87.12 103 PHE A CA 1
ATOM 807 C C . PHE A 1 103 ? 9.883 0.936 -12.578 1.00 87.12 103 PHE A C 1
ATOM 809 O O . PHE A 1 103 ? 9.073 0.118 -12.141 1.00 87.12 103 PHE A O 1
ATOM 816 N N . ARG A 1 104 ? 10.150 2.091 -11.977 1.00 85.62 104 ARG A N 1
ATOM 817 C CA . ARG A 1 104 ? 9.521 2.538 -10.740 1.00 85.62 104 ARG A CA 1
ATOM 818 C C . ARG A 1 104 ? 8.664 3.771 -11.008 1.00 85.62 104 ARG A C 1
ATOM 820 O O . ARG A 1 104 ? 9.190 4.875 -11.070 1.00 85.62 104 ARG A O 1
ATOM 827 N N . GLN A 1 105 ? 7.348 3.616 -11.082 1.00 83.06 105 GLN A N 1
ATOM 828 C CA . GLN A 1 105 ? 6.430 4.726 -11.353 1.00 83.06 105 GLN A CA 1
ATOM 829 C C . GLN A 1 105 ? 5.528 5.011 -10.153 1.00 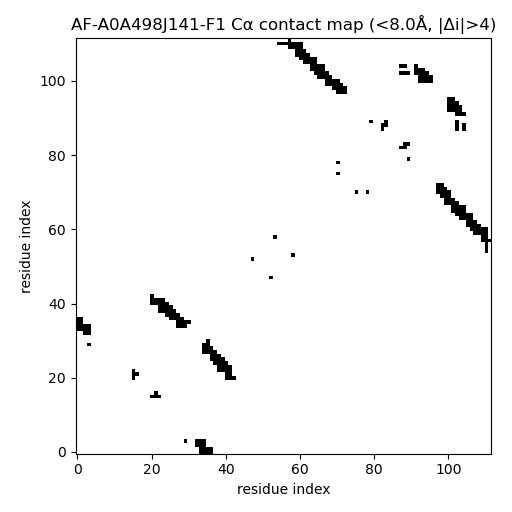83.06 105 GLN A C 1
ATOM 831 O O . GLN A 1 105 ? 5.154 4.101 -9.418 1.00 83.06 105 GLN A O 1
ATOM 836 N N . THR A 1 106 ? 5.192 6.285 -9.935 1.00 82.75 106 THR A N 1
ATOM 837 C CA . THR A 1 106 ? 4.177 6.681 -8.948 1.00 82.75 106 THR A CA 1
ATOM 838 C C . THR A 1 106 ? 2.944 7.201 -9.670 1.00 82.75 106 THR A C 1
ATOM 840 O O . THR A 1 106 ? 3.011 8.251 -10.306 1.00 82.75 106 THR A O 1
ATOM 843 N N . ASN A 1 107 ? 1.823 6.499 -9.538 1.00 81.75 107 ASN A N 1
ATOM 844 C CA . ASN A 1 107 ? 0.539 6.949 -10.058 1.00 81.75 107 ASN A CA 1
ATOM 845 C C . ASN A 1 107 ? -0.140 7.848 -9.034 1.00 81.75 107 ASN A C 1
ATOM 847 O O . ASN A 1 107 ? -0.146 7.544 -7.841 1.00 81.75 107 ASN A O 1
ATOM 851 N N . VAL A 1 108 ? -0.697 8.964 -9.503 1.00 81.25 108 VAL A N 1
ATOM 852 C CA . VAL A 1 108 ? -1.425 9.924 -8.671 1.00 81.25 108 VAL A CA 1
ATOM 853 C C . VAL A 1 108 ? -2.879 9.929 -9.117 1.00 81.25 108 VAL A C 1
ATOM 855 O O . VAL A 1 108 ? -3.175 10.352 -10.233 1.00 81.25 108 VAL A O 1
ATOM 858 N N . HIS A 1 109 ? -3.778 9.487 -8.244 1.00 80.88 109 HIS A N 1
ATOM 859 C CA . HIS A 1 109 ? -5.216 9.565 -8.470 1.00 80.88 109 HIS A CA 1
ATOM 860 C C . HIS A 1 109 ? -5.811 10.639 -7.562 1.00 80.88 109 HIS A C 1
ATOM 862 O O . HIS A 1 109 ? -5.596 10.641 -6.350 1.00 80.88 109 HIS A O 1
ATOM 868 N N . ASN A 1 110 ? -6.547 11.574 -8.160 1.00 76.44 110 ASN A N 1
ATOM 869 C CA . ASN A 1 110 ? -7.369 12.517 -7.412 1.00 76.44 110 ASN A CA 1
ATOM 870 C C . ASN A 1 110 ? -8.747 11.895 -7.216 1.00 76.44 110 ASN A C 1
ATOM 872 O O . ASN A 1 110 ? -9.382 11.495 -8.199 1.00 76.44 110 ASN A O 1
ATOM 876 N N . SER A 1 111 ? -9.228 11.852 -5.976 1.00 69.94 111 SER A N 1
ATOM 877 C CA . SER A 1 111 ? -10.638 11.554 -5.744 1.00 69.94 111 SER A CA 1
ATOM 878 C C . SER A 1 111 ? -11.498 12.692 -6.314 1.00 69.94 111 SER A C 1
ATOM 880 O O . SER A 1 111 ? -11.094 13.859 -6.296 1.00 69.94 111 SER A O 1
ATOM 882 N N . ARG A 1 112 ? -12.657 12.341 -6.883 1.00 58.06 112 ARG A N 1
ATOM 883 C CA . ARG A 1 112 ? -13.641 13.315 -7.385 1.00 58.06 112 ARG A CA 1
ATOM 884 C C . ARG A 1 112 ? -14.343 14.050 -6.251 1.00 58.06 112 ARG A C 1
ATOM 886 O O . ARG A 1 112 ? -14.529 13.428 -5.183 1.00 58.06 112 ARG A O 1
#

Radius of gyration: 19.11 Å; Cα contacts (8 Å, |Δi|>4): 143; chains: 1; bounding box: 42×28×49 Å

Foldseek 3Di:
DAFDDPCVVVVVVVVQVVVVKDWPDWDWDDDDGDIDIDTDTDDDVVVCVVD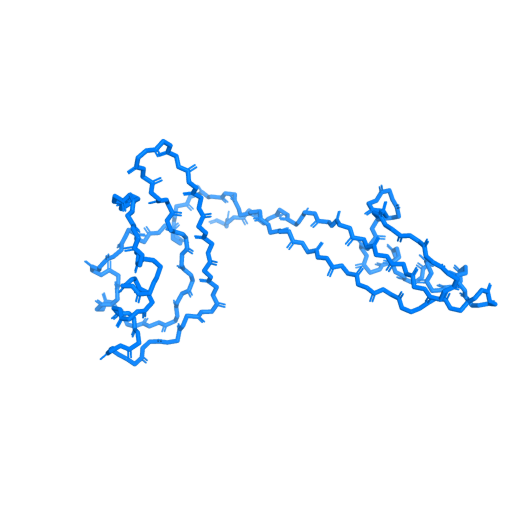PDCLPPWDKDKDKDKDKDFAAPVCNVVSVVVCVVVVQDPVQFPDDDNGITIGIDIDIDTRD

pLDDT: mean 83.64, std 5.46, range [58.06, 91.0]

Organism: Malus domestica (NCBI:txid3750)

Nearest PDB structures (foldseek):
  6vz8-assembly1_R  TM=8.331E-01  e=3.598E-07  Arabidopsis thaliana
  1sc6-assembly1_B  TM=8.618E-01  e=5.034E-01  Escherichia coli
  1sc6-assembly1_D  TM=8.329E-01  e=5.661E-01  Escherichia coli
  1sc6-assembly1_C  TM=8.555E-01  e=7.593E-01  Escherichia coli
  1sc6-assembly1_A  TM=8.561E-01  e=8.052E-01  Escherichia coli

Mean predicted aligned error: 8.02 Å

Solvent-accessible surface area (backbone atoms only — not comparable to full-atom values): 6910 Å² total; per-residue (Å²): 117,45,72,61,53,92,64,45,67,60,52,54,54,47,61,39,50,80,70,75,43,56,73,78,44,79,47,78,47,82,50,99,65,29,30,39,73,50,74,44,64,71,79,59,75,80,56,52,76,79,48,87,81,55,92,87,46,85,45,80,47,76,46,80,46,78,48,79,42,83,33,48,79,90,49,30,72,58,55,52,52,53,39,44,75,75,68,48,59,73,91,32,57,74,47,77,59,76,44,39,38,33,30,54,46,74,50,76,46,71,55,125